Protein AF-A0A749XDJ7-F1 (afdb_monomer_lite)

Organism: Salmonella enterica (NCBI:txid28901)

Structure (mmCIF, N/CA/C/O backbone):
data_AF-A0A749XDJ7-F1
#
_entry.id   AF-A0A749XDJ7-F1
#
loop_
_atom_site.group_PDB
_atom_site.id
_atom_site.type_symbol
_atom_site.label_atom_id
_atom_site.label_alt_id
_atom_site.label_comp_id
_atom_site.label_asym_id
_atom_site.label_entity_id
_atom_site.label_seq_id
_atom_site.pdbx_PDB_ins_code
_atom_site.Cartn_x
_atom_site.Cartn_y
_atom_site.Cartn_z
_atom_site.occupancy
_atom_site.B_iso_or_equiv
_atom_site.auth_seq_id
_atom_site.auth_comp_id
_atom_site.auth_asym_id
_atom_site.auth_atom_id
_atom_site.pdbx_PDB_model_num
ATOM 1 N N . MET A 1 1 ? -15.202 -5.897 33.151 1.00 43.97 1 MET A N 1
ATOM 2 C CA . MET A 1 1 ? -14.340 -6.522 32.125 1.00 43.97 1 MET A CA 1
ATOM 3 C C . MET A 1 1 ? -14.617 -5.818 30.807 1.00 43.97 1 MET A C 1
ATOM 5 O O . MET A 1 1 ? -15.719 -5.959 30.298 1.00 43.97 1 MET A O 1
ATOM 9 N N . ILE A 1 2 ? -13.684 -5.006 30.299 1.00 56.50 2 ILE A N 1
ATOM 10 C CA . ILE A 1 2 ? -13.811 -4.455 28.942 1.00 56.50 2 ILE A CA 1
ATOM 11 C C . ILE A 1 2 ? -13.450 -5.596 27.995 1.00 56.50 2 ILE A C 1
ATOM 13 O O . ILE A 1 2 ? -12.294 -6.012 27.957 1.00 56.50 2 ILE A O 1
ATOM 17 N N . ILE A 1 3 ? -14.436 -6.148 27.292 1.00 58.75 3 ILE A N 1
ATOM 18 C CA . ILE A 1 3 ? -14.176 -7.120 26.230 1.00 58.75 3 ILE A CA 1
ATOM 19 C C . ILE A 1 3 ? -13.506 -6.342 25.094 1.00 58.75 3 ILE A C 1
ATOM 21 O O . ILE A 1 3 ? -14.145 -5.525 24.429 1.00 58.75 3 ILE A O 1
ATOM 25 N N . GLN A 1 4 ? -12.198 -6.536 24.929 1.00 67.88 4 GLN A N 1
ATOM 26 C CA . GLN A 1 4 ? -11.454 -6.006 23.792 1.00 67.88 4 GLN A CA 1
ATOM 27 C C . GLN A 1 4 ? -11.845 -6.839 22.571 1.00 67.88 4 GLN A C 1
ATOM 29 O O . GLN A 1 4 ? -11.508 -8.017 22.486 1.00 67.88 4 GLN A O 1
ATOM 34 N N . GLU A 1 5 ? -12.597 -6.245 21.648 1.00 75.44 5 GLU A N 1
ATOM 35 C CA . GLU A 1 5 ? -12.818 -6.839 20.329 1.00 75.44 5 GLU A CA 1
ATOM 36 C C . GLU A 1 5 ? -11.449 -7.013 19.651 1.00 75.44 5 GLU A C 1
ATOM 38 O O . GLU A 1 5 ? -10.684 -6.042 19.635 1.00 75.44 5 GLU A O 1
ATOM 43 N N . PRO A 1 6 ? -11.093 -8.212 19.154 1.00 85.88 6 PRO A N 1
ATOM 44 C CA . PRO A 1 6 ? -9.787 -8.442 18.547 1.00 85.88 6 PRO A CA 1
ATOM 45 C C . PRO A 1 6 ? -9.583 -7.502 17.357 1.00 85.88 6 PRO A C 1
ATOM 47 O O . PRO A 1 6 ? -10.532 -7.159 16.651 1.00 85.88 6 PRO A O 1
ATOM 50 N N . LEU A 1 7 ? -8.344 -7.053 17.150 1.00 89.44 7 LEU A N 1
ATOM 51 C CA . LEU A 1 7 ? -8.041 -6.211 16.001 1.00 89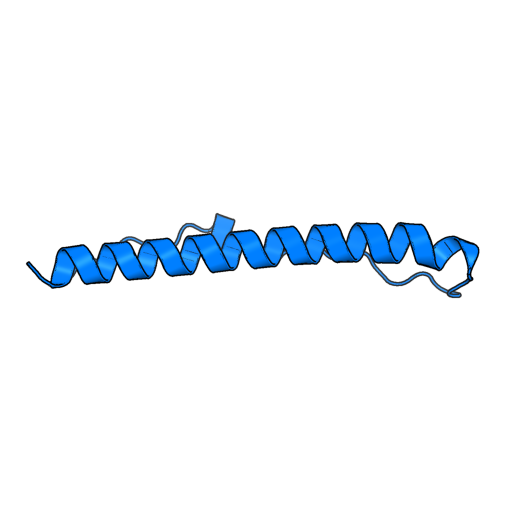.44 7 LEU A CA 1
ATOM 52 C C . LEU A 1 7 ? -8.184 -7.051 14.719 1.00 89.44 7 LEU A C 1
ATOM 54 O O . LEU A 1 7 ? -7.629 -8.151 14.681 1.00 89.44 7 LEU A O 1
ATOM 58 N N . PRO A 1 8 ? -8.915 -6.578 13.691 1.00 94.06 8 PRO A N 1
ATOM 59 C CA . PRO A 1 8 ? -9.013 -7.293 12.427 1.00 94.06 8 PRO A CA 1
ATOM 60 C C . PRO A 1 8 ? -7.626 -7.550 11.840 1.00 94.06 8 PRO A C 1
ATOM 62 O O . PRO A 1 8 ? -6.845 -6.611 11.684 1.00 94.06 8 PRO A O 1
ATOM 65 N N . GLU A 1 9 ? -7.341 -8.803 11.478 1.00 94.88 9 GLU A N 1
ATOM 66 C CA . GLU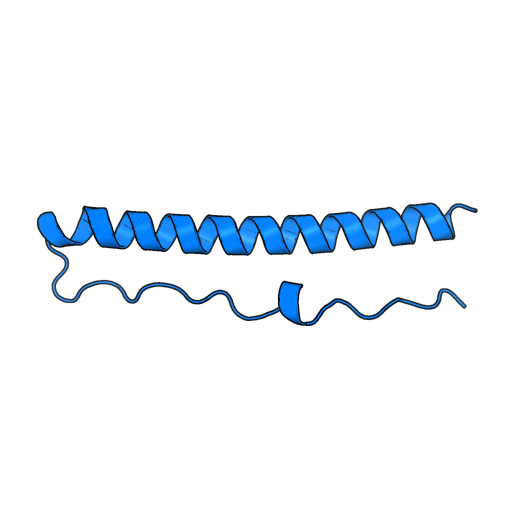 A 1 9 ? -6.038 -9.191 10.919 1.00 94.88 9 GLU A CA 1
ATOM 67 C C . GLU A 1 9 ? -5.675 -8.355 9.689 1.00 94.88 9 GLU A C 1
ATOM 69 O O . GLU A 1 9 ? -4.516 -7.980 9.529 1.00 94.88 9 GLU A O 1
ATOM 74 N N . SER A 1 10 ? -6.677 -7.985 8.882 1.00 94.75 10 SER A N 1
ATOM 75 C CA . SER A 1 10 ? -6.517 -7.149 7.691 1.00 94.75 10 SER A CA 1
ATOM 76 C C . SER A 1 10 ? -5.853 -5.802 7.979 1.00 94.75 10 SER A C 1
ATOM 78 O O . SER A 1 10 ? -5.059 -5.355 7.169 1.00 94.75 10 SER A O 1
ATOM 80 N N . LEU A 1 11 ? -6.119 -5.187 9.139 1.00 96.25 11 LEU A N 1
ATOM 81 C CA . LEU A 1 11 ? -5.542 -3.888 9.517 1.00 96.25 11 LEU A CA 1
ATOM 82 C C . LEU A 1 11 ? -4.097 -3.993 10.024 1.00 96.25 11 LEU A C 1
ATOM 84 O O . LEU A 1 11 ? -3.419 -2.985 10.202 1.00 96.25 11 LEU A O 1
ATOM 88 N N . THR A 1 12 ? -3.637 -5.208 10.318 1.00 95.50 12 THR A N 1
ATOM 89 C CA . THR A 1 12 ? -2.264 -5.485 10.770 1.00 95.50 12 THR A CA 1
ATOM 90 C C . THR A 1 12 ? -1.465 -6.305 9.774 1.00 95.50 12 THR A C 1
ATOM 92 O O . THR A 1 12 ? -0.298 -6.613 10.028 1.00 95.50 12 THR A O 1
ATOM 95 N N . ALA A 1 13 ? -2.089 -6.683 8.659 1.00 96.56 13 ALA A N 1
ATOM 96 C CA . ALA A 1 13 ? -1.422 -7.392 7.595 1.00 96.56 13 ALA A CA 1
ATOM 97 C C . ALA A 1 13 ? -0.239 -6.551 7.109 1.00 96.56 13 ALA A C 1
ATOM 99 O O . ALA A 1 13 ? -0.289 -5.322 7.050 1.00 96.56 13 ALA A O 1
ATOM 100 N N . LYS A 1 14 ? 0.866 -7.220 6.784 1.00 96.38 14 LYS A N 1
ATOM 101 C CA . LYS A 1 14 ? 2.026 -6.527 6.236 1.00 96.38 14 LYS A CA 1
ATOM 102 C C . LYS A 1 14 ? 1.628 -5.901 4.899 1.00 96.38 14 LYS A C 1
ATOM 104 O O . LYS A 1 14 ? 1.310 -6.630 3.965 1.00 96.38 14 LYS A O 1
ATOM 109 N N . THR A 1 15 ? 1.727 -4.579 4.791 1.00 97.25 15 THR A N 1
ATOM 110 C CA . THR A 1 15 ? 1.577 -3.893 3.508 1.00 97.25 15 THR A CA 1
ATOM 111 C C . THR A 1 15 ? 2.723 -4.294 2.579 1.00 97.25 15 THR A C 1
ATOM 113 O O . THR A 1 15 ? 3.901 -4.154 2.931 1.00 97.25 15 THR A O 1
ATOM 116 N N . GLU A 1 16 ? 2.393 -4.834 1.408 1.00 96.62 16 GLU A N 1
ATOM 117 C CA . GLU A 1 16 ? 3.387 -5.152 0.386 1.00 96.62 16 GLU A CA 1
ATOM 118 C C . GLU A 1 16 ? 3.989 -3.857 -0.170 1.00 96.62 16 GLU A C 1
ATOM 120 O O . GLU A 1 16 ? 3.280 -2.889 -0.431 1.00 96.62 16 GLU A O 1
ATOM 125 N N . THR A 1 17 ? 5.313 -3.822 -0.326 1.00 97.12 17 THR A N 1
ATOM 126 C CA . THR A 1 17 ? 6.031 -2.657 -0.852 1.00 97.12 17 THR A CA 1
ATOM 127 C C . THR A 1 17 ? 6.827 -3.043 -2.094 1.00 97.12 17 THR A C 1
ATOM 129 O O .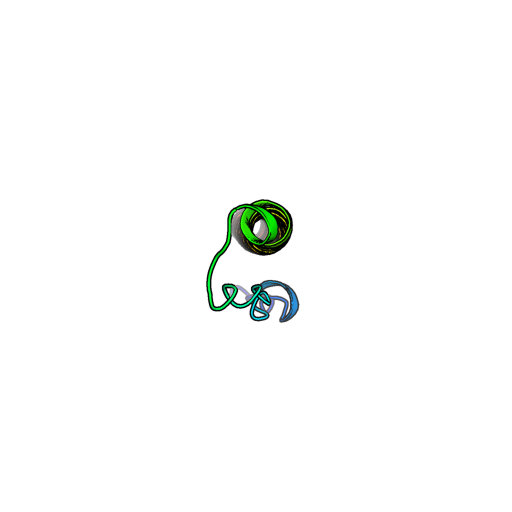 THR A 1 17 ? 7.388 -4.145 -2.148 1.00 97.12 17 THR A O 1
ATOM 132 N N . PRO A 1 18 ? 6.918 -2.160 -3.104 1.00 97.62 18 PRO A N 1
ATOM 133 C CA . PRO A 1 18 ? 7.676 -2.461 -4.307 1.00 97.62 18 PRO A CA 1
ATOM 134 C C . PRO A 1 18 ? 9.176 -2.499 -4.001 1.00 97.62 18 PRO A C 1
ATOM 136 O O . PRO A 1 18 ? 9.738 -1.588 -3.382 1.00 97.62 18 PRO A O 1
ATOM 139 N N . ALA A 1 19 ? 9.860 -3.539 -4.479 1.00 97.12 19 ALA A N 1
ATOM 140 C CA . ALA A 1 19 ? 11.312 -3.602 -4.391 1.00 97.12 19 ALA A CA 1
ATOM 141 C C . ALA A 1 19 ? 11.945 -2.462 -5.219 1.00 97.12 19 ALA A C 1
ATOM 143 O O . ALA A 1 19 ? 11.530 -2.240 -6.360 1.00 97.12 19 ALA A O 1
ATOM 144 N N . PRO A 1 20 ? 12.965 -1.755 -4.697 1.00 95.75 20 PRO A N 1
ATOM 145 C CA . PRO A 1 20 ? 13.676 -0.748 -5.474 1.00 95.75 20 PRO A CA 1
ATOM 146 C C . PRO A 1 20 ? 14.322 -1.356 -6.732 1.00 95.75 20 PRO A C 1
ATOM 148 O O . PRO A 1 20 ? 15.000 -2.386 -6.617 1.00 95.75 20 PRO A O 1
ATOM 151 N N . PRO A 1 21 ? 14.178 -0.722 -7.912 1.00 96.81 21 PRO A N 1
ATOM 152 C CA . PRO A 1 21 ? 14.875 -1.124 -9.128 1.00 96.81 21 PRO A CA 1
ATOM 153 C C . PRO A 1 21 ? 16.397 -1.177 -8.947 1.00 96.81 21 PRO A C 1
ATOM 155 O O . PRO A 1 21 ? 16.990 -0.350 -8.248 1.00 96.81 21 PRO A O 1
ATOM 158 N N . LYS A 1 22 ? 17.046 -2.144 -9.608 1.00 95.56 22 LYS A N 1
ATOM 159 C CA . LYS A 1 22 ? 18.508 -2.315 -9.609 1.00 95.56 22 LYS A CA 1
ATOM 160 C C . LYS A 1 22 ? 19.014 -2.574 -11.042 1.00 95.56 22 LYS A C 1
ATOM 162 O O . LYS A 1 22 ? 18.779 -3.669 -11.546 1.00 95.56 22 LYS A O 1
ATOM 167 N N . PRO A 1 23 ? 19.722 -1.620 -11.684 1.00 94.81 23 PRO A N 1
ATOM 168 C CA . PRO A 1 23 ? 20.026 -0.270 -11.200 1.00 94.81 23 PRO A CA 1
ATOM 169 C C . PRO A 1 23 ? 18.781 0.629 -11.181 1.00 94.81 23 PRO A C 1
ATOM 171 O O . PRO A 1 23 ? 17.849 0.439 -11.960 1.00 94.81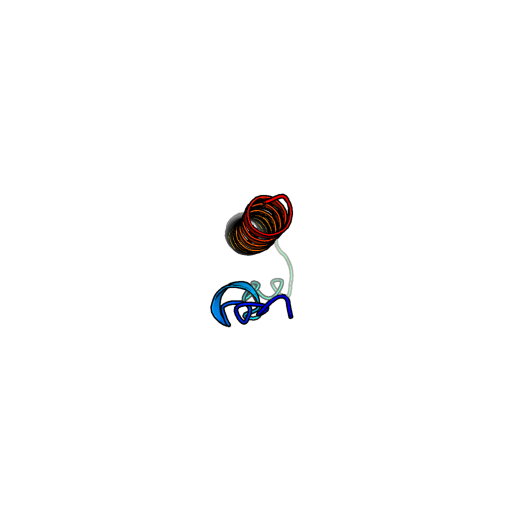 23 PRO A O 1
ATOM 174 N N . MET A 1 24 ? 18.785 1.639 -10.312 1.00 96.12 24 MET A N 1
ATOM 175 C CA . MET A 1 24 ? 17.793 2.711 -10.371 1.00 96.12 24 MET A CA 1
ATOM 176 C C . MET A 1 24 ? 18.105 3.616 -11.568 1.00 96.12 24 MET A C 1
ATOM 178 O O . MET A 1 24 ? 19.218 4.125 -11.690 1.00 96.12 24 MET A O 1
ATOM 182 N N . THR A 1 25 ? 17.120 3.834 -12.435 1.00 97.12 25 THR A N 1
ATOM 183 C CA . THR A 1 25 ? 17.198 4.755 -13.579 1.00 97.12 25 THR A CA 1
ATOM 184 C C . THR A 1 25 ? 16.137 5.846 -13.446 1.00 97.12 25 THR A C 1
ATOM 186 O O . THR A 1 25 ? 15.127 5.650 -12.771 1.00 97.12 25 THR A O 1
ATOM 189 N N . TYR A 1 26 ? 16.308 6.982 -14.131 1.00 95.31 26 TYR A N 1
ATOM 190 C CA . TYR A 1 26 ? 15.263 8.015 -14.173 1.00 95.31 26 TYR A CA 1
ATOM 191 C C . TYR A 1 26 ? 13.936 7.484 -14.739 1.00 95.31 26 TYR A C 1
ATOM 193 O O . TYR A 1 26 ? 12.876 7.846 -14.240 1.00 95.31 26 TYR A O 1
ATOM 201 N N . GLY A 1 27 ? 13.988 6.580 -15.726 1.00 96.06 27 GLY A N 1
ATOM 202 C CA . GLY A 1 27 ? 12.790 5.959 -16.301 1.00 96.06 27 GLY A CA 1
ATOM 203 C C . GLY A 1 27 ? 12.082 4.991 -15.350 1.00 96.06 27 GLY A C 1
ATOM 204 O O . GLY A 1 27 ? 10.860 4.899 -15.3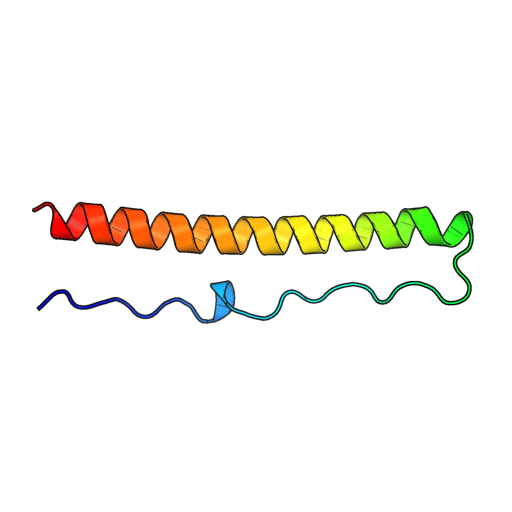73 1.00 96.06 27 GLY A O 1
ATOM 205 N N . SER A 1 28 ? 12.824 4.300 -14.478 1.00 97.12 28 SER A N 1
ATOM 206 C CA . SER A 1 28 ? 12.239 3.403 -13.473 1.00 97.12 28 SER A CA 1
ATOM 207 C C . SER A 1 28 ? 11.758 4.130 -12.217 1.00 97.12 28 SER A C 1
ATOM 209 O O . SER A 1 28 ? 11.020 3.541 -11.434 1.00 97.12 28 SER A O 1
ATOM 211 N N . LEU A 1 29 ? 12.187 5.379 -12.002 1.00 97.31 29 LEU A N 1
ATOM 212 C CA . LEU A 1 29 ? 11.873 6.137 -10.793 1.00 97.31 29 LEU A CA 1
ATOM 213 C C . LEU A 1 29 ? 10.373 6.405 -10.670 1.00 97.31 29 LEU A C 1
ATOM 215 O O . LEU A 1 29 ? 9.805 6.098 -9.630 1.00 97.31 29 LEU A O 1
ATOM 219 N N . ALA A 1 30 ? 9.748 6.927 -11.729 1.00 96.62 30 ALA A N 1
ATOM 220 C CA . ALA A 1 30 ? 8.335 7.302 -11.719 1.00 96.62 30 ALA A CA 1
ATOM 221 C C . ALA A 1 30 ? 7.390 6.131 -11.369 1.00 96.62 30 ALA A C 1
ATOM 223 O O . ALA A 1 30 ? 6.674 6.249 -10.374 1.00 96.62 30 ALA A O 1
ATOM 224 N N . PRO A 1 31 ? 7.406 4.983 -12.082 1.00 97.00 31 PRO A N 1
ATOM 225 C CA . PRO A 1 31 ? 6.514 3.867 -11.753 1.00 97.00 31 PRO A CA 1
ATOM 226 C C . PRO A 1 31 ? 6.824 3.231 -10.392 1.00 97.00 31 PRO A C 1
ATOM 228 O O . PRO A 1 31 ? 5.922 2.738 -9.723 1.00 97.00 31 PRO A O 1
ATOM 231 N N . TRP A 1 32 ? 8.086 3.247 -9.948 1.00 98.25 32 TRP A N 1
ATOM 232 C CA . TRP A 1 32 ? 8.432 2.748 -8.616 1.00 98.25 32 TRP A CA 1
ATOM 233 C C . TRP A 1 32 ? 7.932 3.677 -7.502 1.00 98.25 32 TRP A C 1
ATOM 235 O O . TRP A 1 32 ? 7.410 3.190 -6.503 1.00 98.25 32 TRP A O 1
ATOM 245 N N . SER A 1 33 ? 8.070 4.999 -7.663 1.00 97.81 33 SER A N 1
ATOM 246 C CA . SER A 1 33 ? 7.560 5.963 -6.684 1.00 97.81 33 SER A CA 1
ATOM 247 C C . SER A 1 33 ? 6.038 5.948 -6.598 1.00 97.81 33 SER A C 1
ATOM 249 O O . SER A 1 33 ? 5.513 6.080 -5.501 1.00 97.81 33 SER A O 1
ATOM 251 N N . ASP A 1 34 ? 5.352 5.740 -7.723 1.00 98.19 34 ASP A N 1
ATOM 252 C CA . ASP A 1 34 ? 3.893 5.612 -7.783 1.00 98.19 34 ASP A CA 1
ATOM 253 C C . ASP A 1 34 ? 3.419 4.397 -6.969 1.00 98.19 34 ASP A C 1
ATOM 255 O O . ASP A 1 34 ? 2.705 4.543 -5.982 1.00 98.19 34 ASP A O 1
ATOM 259 N N . ALA A 1 35 ? 3.981 3.215 -7.248 1.00 98.31 35 ALA A N 1
ATOM 260 C CA . ALA A 1 35 ? 3.688 2.001 -6.485 1.00 98.31 35 ALA A CA 1
ATOM 261 C C . ALA A 1 35 ? 4.063 2.110 -4.991 1.00 98.31 35 ALA A C 1
ATOM 263 O O . ALA A 1 35 ? 3.470 1.451 -4.135 1.00 98.31 35 ALA A O 1
ATOM 264 N N . LEU A 1 36 ? 5.077 2.913 -4.649 1.00 98.44 36 LEU A N 1
ATOM 265 C CA . LEU A 1 36 ? 5.443 3.162 -3.256 1.00 98.44 36 LEU A CA 1
ATOM 266 C C . LEU A 1 36 ? 4.422 4.067 -2.554 1.00 98.44 36 LEU A C 1
ATOM 268 O O . LEU A 1 36 ? 4.149 3.854 -1.373 1.00 98.44 36 LEU A O 1
ATOM 272 N N . LEU A 1 37 ? 3.867 5.058 -3.257 1.00 98.62 37 LEU A N 1
ATOM 273 C CA . LEU A 1 37 ? 2.802 5.913 -2.736 1.00 98.62 37 LEU A CA 1
ATOM 274 C C . LEU A 1 37 ? 1.518 5.107 -2.511 1.00 98.62 37 LEU A C 1
ATOM 276 O O . LEU A 1 37 ? 0.954 5.211 -1.427 1.00 98.62 37 LEU A O 1
ATOM 280 N N . ASP A 1 38 ? 1.150 4.206 -3.424 1.00 98.62 38 ASP A N 1
ATOM 281 C CA . ASP A 1 38 ? 0.014 3.288 -3.229 1.00 98.62 38 ASP A CA 1
ATOM 282 C C . ASP A 1 38 ? 0.173 2.420 -1.965 1.00 98.62 38 ASP A C 1
ATOM 284 O O . ASP A 1 38 ? -0.763 2.225 -1.178 1.00 98.62 38 ASP A O 1
ATOM 288 N N . ALA A 1 39 ? 1.388 1.915 -1.727 1.00 98.56 39 ALA A N 1
ATOM 289 C CA . ALA A 1 39 ? 1.693 1.156 -0.518 1.00 98.56 39 ALA A CA 1
ATOM 290 C C . ALA A 1 39 ? 1.583 2.031 0.747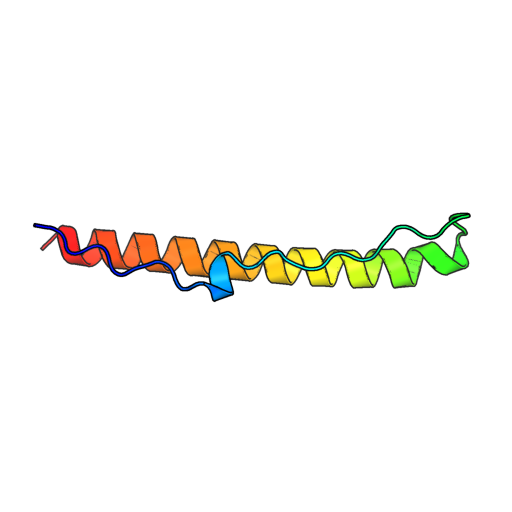 1.00 98.56 39 ALA A C 1
ATOM 292 O O . ALA A 1 39 ? 1.090 1.582 1.784 1.00 98.56 39 ALA A O 1
ATOM 293 N N . LEU A 1 40 ? 2.012 3.295 0.684 1.00 98.50 40 LEU A N 1
ATOM 294 C CA . LEU A 1 40 ? 1.862 4.238 1.795 1.00 98.50 40 LEU A CA 1
ATOM 295 C C . LEU A 1 40 ? 0.396 4.573 2.068 1.00 98.50 40 LEU A C 1
ATOM 297 O O . LEU A 1 40 ? 0.002 4.611 3.235 1.00 98.50 40 LEU A O 1
ATOM 301 N N . ASP A 1 41 ? -0.408 4.766 1.027 1.00 98.62 41 ASP A N 1
ATOM 302 C CA . ASP A 1 41 ? -1.839 5.032 1.148 1.00 98.62 41 ASP A CA 1
ATOM 303 C C . ASP A 1 41 ? -2.562 3.862 1.812 1.00 98.62 41 ASP A C 1
ATOM 305 O O . ASP A 1 41 ? -3.314 4.068 2.767 1.00 98.62 41 ASP A O 1
ATOM 309 N N . THR A 1 42 ? -2.242 2.631 1.407 1.00 98.12 42 THR A N 1
ATOM 310 C CA . THR A 1 42 ? -2.753 1.412 2.054 1.00 98.12 42 THR A CA 1
ATOM 311 C C . THR A 1 42 ? -2.386 1.382 3.542 1.00 98.12 42 THR A C 1
ATOM 313 O O . THR A 1 42 ? -3.256 1.259 4.403 1.00 98.12 42 THR A O 1
ATOM 316 N N . CYS A 1 43 ? -1.109 1.598 3.874 1.00 98.06 43 CYS A N 1
ATOM 317 C CA . CYS A 1 43 ? -0.645 1.603 5.264 1.00 98.06 43 CYS A CA 1
ATOM 318 C C . CYS A 1 43 ? -1.320 2.702 6.109 1.00 98.06 43 CYS A C 1
ATOM 320 O O . CYS A 1 43 ? -1.621 2.509 7.291 1.00 98.06 43 CYS A O 1
ATOM 322 N N . ASN A 1 44 ? -1.550 3.877 5.523 1.00 98.56 44 ASN A N 1
ATOM 323 C CA . ASN A 1 44 ? -2.217 4.985 6.196 1.00 98.56 44 ASN A CA 1
ATOM 324 C C . ASN A 1 44 ? -3.707 4.700 6.419 1.00 98.56 44 ASN A C 1
ATOM 326 O O . ASN A 1 44 ? -4.223 5.025 7.492 1.00 98.56 44 ASN A O 1
ATOM 330 N N . ALA A 1 45 ? -4.376 4.054 5.463 1.00 98.38 45 ALA A N 1
ATOM 331 C CA . ALA A 1 45 ? -5.755 3.602 5.609 1.00 98.38 45 ALA A CA 1
ATOM 332 C C . ALA A 1 45 ? -5.897 2.574 6.745 1.00 98.38 45 ALA A C 1
ATOM 334 O O . ALA A 1 45 ? -6.766 2.733 7.606 1.00 98.38 45 ALA A O 1
ATOM 335 N N . ASP A 1 46 ? -4.994 1.594 6.826 1.00 98.06 46 ASP A N 1
ATOM 336 C CA . ASP A 1 46 ? -4.987 0.598 7.905 1.00 98.06 46 ASP A CA 1
ATOM 337 C C . ASP A 1 46 ? -4.820 1.257 9.283 1.00 98.06 46 ASP A C 1
ATOM 339 O O . ASP A 1 46 ? -5.595 1.009 10.212 1.00 98.06 46 ASP A O 1
ATOM 343 N N . LYS A 1 47 ? -3.863 2.188 9.413 1.00 97.62 47 LYS A N 1
ATOM 344 C CA . LYS A 1 47 ? -3.662 2.969 10.649 1.00 97.62 47 LYS A CA 1
ATOM 345 C C . LYS A 1 47 ? -4.896 3.780 11.032 1.00 97.62 47 LYS A C 1
ATOM 347 O O . LYS A 1 47 ? -5.225 3.861 12.219 1.00 97.62 47 LYS A O 1
ATOM 352 N N . ALA A 1 48 ? -5.568 4.389 10.056 1.00 98.06 48 ALA A N 1
ATOM 353 C CA . ALA A 1 48 ? -6.803 5.126 10.295 1.00 98.06 48 ALA A CA 1
ATOM 354 C C . ALA A 1 48 ? -7.913 4.194 10.809 1.00 98.06 48 ALA A C 1
ATOM 356 O O . ALA A 1 48 ? -8.572 4.526 11.796 1.00 98.06 48 ALA A O 1
ATOM 357 N N . GLY A 1 49 ? -8.050 3.000 10.223 1.00 96.25 49 GLY A N 1
ATOM 358 C CA . GLY A 1 49 ? -8.983 1.969 10.678 1.00 96.25 49 GLY A CA 1
ATOM 359 C C . GLY A 1 49 ? -8.716 1.519 12.118 1.00 96.25 49 GLY A C 1
ATOM 360 O O . GLY A 1 49 ? -9.636 1.481 12.937 1.00 96.25 49 GLY A O 1
ATOM 361 N N . ILE A 1 50 ? -7.450 1.264 12.474 1.00 95.75 50 ILE A N 1
ATOM 362 C CA . ILE A 1 50 ? -7.056 0.940 13.859 1.00 95.75 50 ILE A CA 1
ATOM 363 C C . ILE A 1 50 ? -7.458 2.079 14.798 1.00 95.75 50 ILE A C 1
ATOM 365 O O . ILE A 1 50 ? -8.078 1.849 15.837 1.00 95.75 50 ILE A O 1
ATOM 369 N N . ARG A 1 51 ? -7.137 3.327 14.433 1.00 95.62 51 ARG A N 1
ATOM 370 C CA . ARG A 1 51 ? -7.459 4.495 15.257 1.00 95.62 51 ARG A CA 1
ATOM 371 C C . ARG A 1 51 ? -8.962 4.642 15.476 1.00 95.62 51 ARG A C 1
ATOM 373 O O . ARG A 1 51 ? -9.378 4.971 16.585 1.00 95.62 51 ARG A O 1
ATOM 380 N N . GLU A 1 52 ? -9.770 4.395 14.452 1.00 95.00 52 GLU A N 1
ATOM 381 C CA . GLU A 1 52 ? -11.224 4.426 14.568 1.00 95.00 52 GLU A CA 1
ATOM 382 C C . GLU A 1 52 ? -11.743 3.353 15.536 1.00 95.00 52 GLU A C 1
ATOM 384 O O . GLU A 1 52 ? -12.581 3.650 16.391 1.00 95.00 52 GLU A O 1
ATOM 389 N N . LEU A 1 53 ? -11.213 2.127 15.468 1.00 92.38 53 LEU A N 1
ATOM 390 C CA . LEU A 1 53 ? -11.569 1.058 16.404 1.00 92.38 53 LEU A CA 1
ATOM 391 C C . LEU A 1 53 ? -11.248 1.440 17.853 1.00 92.38 53 LEU A C 1
ATOM 393 O O . LEU A 1 53 ? -12.095 1.249 18.729 1.00 92.38 53 LEU A O 1
ATOM 397 N N . GLU A 1 54 ? -10.085 2.041 18.108 1.00 91.88 54 GLU A N 1
ATOM 398 C CA . GLU A 1 54 ? -9.739 2.529 19.448 1.00 91.88 54 GLU A CA 1
ATOM 399 C C . GLU A 1 54 ? -10.695 3.628 19.927 1.00 91.88 54 GLU A C 1
ATOM 401 O O . GLU A 1 54 ? -11.172 3.586 21.061 1.00 91.88 54 GLU A O 1
ATOM 406 N N . LEU A 1 55 ? -11.053 4.582 19.061 1.00 92.12 55 LEU A N 1
ATOM 407 C CA . LEU A 1 55 ? -12.025 5.625 19.401 1.00 92.12 55 LEU A CA 1
ATOM 408 C C . LEU A 1 55 ? -13.402 5.037 19.741 1.00 92.12 55 LEU A C 1
ATOM 410 O O . LEU A 1 55 ? -14.027 5.459 20.715 1.00 92.12 55 LEU A O 1
ATOM 414 N N . ARG A 1 56 ? -13.861 4.026 18.992 1.00 90.19 56 ARG A N 1
ATOM 415 C CA . ARG A 1 56 ? -15.115 3.312 19.283 1.00 90.19 56 ARG A CA 1
ATOM 416 C C . ARG A 1 56 ? -15.038 2.556 20.612 1.00 90.19 56 ARG A C 1
ATOM 418 O O . ARG A 1 56 ? -16.015 2.555 21.359 1.00 90.19 56 ARG A O 1
ATOM 425 N N . ARG A 1 57 ? -13.900 1.929 20.935 1.00 87.62 57 ARG A N 1
ATOM 426 C CA . ARG A 1 57 ? -13.680 1.259 22.232 1.00 87.62 57 ARG A CA 1
ATOM 427 C C . ARG A 1 57 ? -13.745 2.249 23.389 1.00 87.62 57 ARG A C 1
ATOM 429 O O . ARG A 1 57 ? -14.454 1.977 24.354 1.00 87.62 57 ARG A O 1
ATOM 436 N N . ILE A 1 58 ? -13.074 3.397 23.260 1.00 88.88 58 ILE A N 1
ATOM 437 C CA . ILE A 1 58 ? -13.133 4.482 24.246 1.00 88.88 58 ILE A CA 1
ATOM 438 C C . ILE A 1 58 ? -14.586 4.918 24.427 1.00 88.88 58 ILE A C 1
ATOM 440 O O . ILE A 1 58 ? -15.095 4.818 25.533 1.00 88.88 58 ILE A O 1
ATOM 444 N N . ALA A 1 59 ? -15.292 5.279 23.351 1.00 88.31 59 ALA A N 1
ATOM 445 C CA . ALA A 1 59 ? -16.679 5.747 23.421 1.00 88.31 59 ALA A CA 1
ATOM 446 C C . ALA A 1 59 ? -17.652 4.744 24.075 1.00 88.31 59 ALA A C 1
ATOM 448 O O . ALA A 1 59 ? -18.625 5.156 24.706 1.00 88.31 59 ALA A O 1
ATOM 449 N N . ARG A 1 60 ? -17.403 3.433 23.941 1.00 85.00 60 ARG A N 1
ATOM 450 C CA . ARG A 1 60 ? -18.167 2.386 24.642 1.00 85.00 60 ARG A CA 1
ATOM 451 C C . ARG A 1 60 ? -17.795 2.255 26.121 1.00 85.00 60 ARG A C 1
ATOM 453 O O . ARG A 1 60 ? -18.661 1.895 26.904 1.00 85.00 60 ARG A O 1
ATOM 460 N N . GLY A 1 61 ? -16.536 2.505 26.482 1.00 74.62 61 GLY A N 1
ATOM 461 C CA . GLY A 1 61 ? -16.038 2.463 27.862 1.00 74.62 61 GLY A CA 1
ATOM 462 C C . GLY A 1 61 ? -16.278 3.744 28.669 1.00 74.62 61 GLY A C 1
ATOM 463 O O . GLY A 1 61 ? -16.136 3.711 29.886 1.00 74.62 61 GLY A O 1
ATOM 464 N N . THR A 1 62 ? -16.639 4.859 28.023 1.00 57.75 62 THR A N 1
ATOM 465 C CA . THR A 1 62 ? -17.071 6.106 28.687 1.00 57.75 62 THR A CA 1
ATOM 466 C C . THR A 1 62 ? -18.567 6.134 29.044 1.00 57.75 62 THR A C 1
ATOM 468 O O . THR A 1 62 ? -19.055 7.168 29.499 1.00 57.75 62 THR A O 1
ATOM 471 N N . LYS A 1 63 ? -19.301 5.034 28.826 1.00 46.56 63 LYS A N 1
ATOM 472 C CA . LYS A 1 63 ? -20.655 4.800 29.358 1.00 46.56 63 LYS A CA 1
ATOM 473 C C . LYS A 1 63 ? -20.583 3.901 30.583 1.00 46.56 63 LYS A C 1
ATOM 475 O O . LYS A 1 63 ? -21.367 4.165 31.517 1.00 46.56 63 LYS A O 1
#

Sequence (63 aa):
MIIQEPLPESLTAKTETPAPPKPMTYGSLAPWSDALLDALDTCNADKAGIRELELRRIARGTK

Secondary structure (DSSP, 8-state):
----PPPPGGGTSPPP-PPPPSS--HHHHHHHHHHHHHHHHHHHHHHHHHHHHHHHHHHHHT-

pLDDT: mean 91.05, std 12.8, range [43.97, 98.62]

Foldseek 3Di:
DLPQDDQPVQLVPDQDADDADVVDDPVSVVVNVVRRVVSVVSNVVSVVVVVVSVVVSVVVVVD

InterPro domains:
  IPR058979 LysC-like [PF23793] (6-54)

Radius of gyration: 17.73 Å; chains: 1; bounding box: 41×17×48 Å